Protein AF-A0A7V1EC81-F1 (afdb_monomer)

Secondary structure (DSSP, 8-state):
-HHHHHHHHHHTT-HHHHHHHHHHTT-HHHHHHHHHHHHHTS--HHHHHHHHHHTT-HHHHHHHHHHHHHHHHHHHHHT-

Sequence (80 aa):
MLIRKGNELLNDGDIEKAEKIFVTTAYKDGLIRIGDYYYFDQKNVFKALNLYLEAKYEKRIRELTERMALVLKNWLNEGN

pLDDT: mean 96.69, std 6.49, range [51.91, 98.81]

Nearest PDB structures (foldseek):
  3mkq-assembly1_A  TM=8.075E-01  e=4.166E-01  Saccharomyces cerevisiae YJM789
  8bbf-assembly1_B  TM=7.993E-01  e=4.671E-01  Homo sapiens
  5jkp-assembly1_A  TM=8.239E-01  e=1.846E+00  Pseudomonas aeruginosa PAO1

Structure (mmCIF, N/CA/C/O backbone):
data_AF-A0A7V1EC81-F1
#
_entry.id   AF-A0A7V1EC81-F1
#
loop_
_atom_site.group_PDB
_atom_site.id
_atom_site.type_symbol
_atom_site.label_atom_id
_atom_site.label_alt_id
_atom_site.label_comp_id
_atom_site.label_asym_id
_atom_site.label_entity_id
_atom_site.label_seq_id
_atom_site.pdbx_PDB_ins_code
_atom_site.Cartn_x
_atom_site.Cartn_y
_atom_site.Cartn_z
_atom_site.occupancy
_atom_site.B_iso_or_equiv
_atom_site.auth_seq_id
_atom_site.auth_comp_id
_atom_site.auth_asym_id
_atom_site.auth_atom_id
_atom_site.pdbx_PDB_model_num
ATOM 1 N N . MET A 1 1 ? 18.509 -4.653 -12.028 1.00 87.69 1 MET A N 1
ATOM 2 C CA . MET A 1 1 ? 17.731 -4.783 -13.285 1.00 87.69 1 MET A CA 1
ATOM 3 C C . MET A 1 1 ? 16.229 -4.914 -13.025 1.00 87.69 1 MET A C 1
ATOM 5 O O . MET A 1 1 ? 15.480 -4.135 -13.595 1.00 87.69 1 MET A O 1
ATOM 9 N N . LEU A 1 2 ? 15.794 -5.817 -12.133 1.00 94.94 2 LEU A N 1
ATOM 10 C CA . LEU A 1 2 ? 14.369 -6.045 -11.837 1.00 94.94 2 LEU A CA 1
ATOM 11 C C . LEU A 1 2 ? 13.629 -4.799 -11.329 1.00 94.94 2 LEU A C 1
ATOM 13 O O . LEU A 1 2 ? 12.616 -4.443 -11.910 1.00 94.94 2 LEU A O 1
ATOM 17 N N . ILE A 1 3 ? 14.171 -4.073 -10.343 1.00 97.56 3 ILE A N 1
ATOM 18 C CA . ILE A 1 3 ? 13.534 -2.846 -9.816 1.00 97.56 3 ILE A CA 1
ATOM 19 C C . ILE A 1 3 ? 13.304 -1.803 -10.920 1.00 97.56 3 ILE A C 1
ATOM 21 O O . ILE A 1 3 ? 12.228 -1.222 -11.004 1.00 97.56 3 ILE A O 1
ATOM 25 N N . ARG A 1 4 ? 14.281 -1.611 -11.820 1.00 98.06 4 ARG A N 1
ATOM 26 C CA . ARG A 1 4 ? 14.146 -0.696 -12.966 1.00 98.06 4 ARG A CA 1
ATOM 27 C C . ARG A 1 4 ? 12.991 -1.120 -13.875 1.00 98.06 4 ARG A C 1
ATOM 29 O O . ARG A 1 4 ? 12.194 -0.275 -14.255 1.00 98.06 4 ARG A O 1
ATOM 36 N N . LYS A 1 5 ? 12.866 -2.422 -14.154 1.00 98.38 5 LYS A N 1
ATOM 37 C CA . LYS A 1 5 ? 11.746 -2.957 -14.937 1.00 98.38 5 LYS A CA 1
ATOM 38 C C . LYS A 1 5 ? 10.403 -2.800 -14.219 1.00 98.38 5 LYS A C 1
ATOM 40 O O . LYS A 1 5 ? 9.413 -2.480 -14.863 1.00 98.38 5 LYS A O 1
ATOM 45 N N . GLY A 1 6 ? 10.372 -2.987 -12.899 1.00 98.38 6 GLY A N 1
ATOM 46 C CA . GLY A 1 6 ? 9.187 -2.717 -12.082 1.00 98.38 6 GLY A CA 1
ATOM 47 C C . GLY A 1 6 ? 8.759 -1.253 -12.161 1.00 98.38 6 GLY A C 1
ATOM 48 O O . GLY A 1 6 ? 7.581 -0.975 -12.337 1.00 98.38 6 GLY A O 1
ATOM 49 N N . ASN A 1 7 ? 9.714 -0.320 -12.119 1.00 98.38 7 ASN A N 1
ATOM 50 C CA . ASN A 1 7 ? 9.432 1.106 -12.284 1.00 98.38 7 ASN A CA 1
ATOM 51 C C . ASN A 1 7 ? 8.904 1.444 -13.685 1.00 98.38 7 ASN A C 1
ATOM 53 O O . ASN A 1 7 ? 7.973 2.232 -13.786 1.00 98.38 7 ASN A O 1
ATOM 57 N N . GLU A 1 8 ? 9.462 0.848 -14.745 1.00 98.50 8 GLU A N 1
ATOM 58 C CA . GLU A 1 8 ? 8.935 0.994 -16.112 1.00 98.50 8 GLU A CA 1
ATOM 59 C C . GLU A 1 8 ? 7.480 0.516 -16.191 1.00 98.50 8 GLU A C 1
ATOM 61 O O . GLU A 1 8 ? 6.612 1.282 -16.583 1.00 98.50 8 GLU A O 1
ATOM 66 N N . LEU A 1 9 ? 7.196 -0.704 -15.720 1.00 98.62 9 LEU A N 1
ATOM 67 C CA . LEU A 1 9 ? 5.840 -1.266 -15.713 1.00 98.62 9 LEU A CA 1
ATOM 68 C C . LEU A 1 9 ? 4.858 -0.404 -14.915 1.00 98.62 9 LEU A C 1
ATOM 70 O O . LEU A 1 9 ? 3.738 -0.183 -15.362 1.00 98.62 9 LEU A O 1
ATOM 74 N N . LEU A 1 10 ? 5.282 0.110 -13.757 1.00 98.00 10 LEU A N 1
ATOM 75 C CA . LEU A 1 10 ? 4.454 0.995 -12.945 1.00 98.00 10 LEU A CA 1
ATOM 76 C C . LEU A 1 10 ? 4.141 2.305 -13.681 1.00 98.00 10 LEU A C 1
ATOM 78 O O . LEU A 1 10 ? 3.004 2.764 -13.647 1.00 98.00 10 LEU A O 1
ATOM 82 N N . ASN A 1 11 ? 5.130 2.894 -14.356 1.00 97.88 11 ASN A N 1
ATOM 83 C CA . ASN A 1 11 ? 4.934 4.112 -15.142 1.00 97.88 11 ASN A CA 1
ATOM 84 C C . ASN A 1 11 ? 4.042 3.870 -16.373 1.00 97.88 11 ASN A C 1
ATOM 86 O O . ASN A 1 11 ? 3.287 4.761 -16.751 1.00 97.88 11 ASN A O 1
ATOM 90 N N . ASP A 1 12 ? 4.088 2.666 -16.948 1.00 98.06 12 ASP A N 1
ATOM 91 C CA . ASP A 1 12 ? 3.233 2.233 -18.060 1.00 98.06 12 ASP A CA 1
ATOM 92 C C . ASP A 1 12 ? 1.807 1.843 -17.607 1.00 98.06 12 ASP A C 1
ATOM 94 O O . ASP A 1 12 ? 0.959 1.506 -18.432 1.00 98.06 12 ASP A O 1
ATOM 98 N N . GLY A 1 13 ? 1.525 1.870 -16.298 1.00 97.19 13 GLY A N 1
ATOM 99 C CA . GLY A 1 13 ? 0.226 1.506 -15.724 1.00 97.19 13 GLY A CA 1
ATOM 100 C C . GLY A 1 13 ? -0.002 -0.000 -15.551 1.00 97.19 13 GLY A C 1
ATOM 101 O O . GLY A 1 13 ? -1.090 -0.412 -15.151 1.00 97.19 13 GLY A O 1
ATOM 102 N N . ASP A 1 14 ? 1.007 -0.839 -15.792 1.00 98.25 14 ASP A N 1
ATOM 103 C CA . ASP A 1 14 ? 0.954 -2.286 -15.554 1.00 98.25 14 ASP A CA 1
ATOM 104 C C . ASP A 1 14 ? 1.234 -2.596 -14.072 1.00 98.25 14 ASP A C 1
ATOM 106 O O . ASP A 1 14 ? 2.286 -3.119 -13.678 1.00 98.25 14 ASP A O 1
ATOM 110 N N . ILE A 1 15 ? 0.269 -2.207 -13.232 1.00 98.19 15 ILE A N 1
ATOM 111 C CA . ILE A 1 15 ? 0.374 -2.251 -11.769 1.00 98.19 15 ILE A CA 1
ATOM 112 C C . ILE A 1 15 ? 0.635 -3.675 -11.272 1.00 98.19 15 ILE A C 1
ATOM 114 O O . ILE A 1 15 ? 1.514 -3.884 -10.438 1.00 98.19 15 ILE A O 1
ATOM 118 N N . GLU A 1 16 ? -0.078 -4.670 -11.804 1.00 97.69 16 GLU A N 1
ATOM 119 C CA . GLU A 1 16 ? 0.035 -6.056 -11.340 1.00 97.69 16 GLU A CA 1
ATOM 120 C C . GLU A 1 16 ? 1.424 -6.650 -11.596 1.00 97.69 16 GLU A C 1
ATOM 122 O O . GLU A 1 16 ? 1.971 -7.361 -10.744 1.00 97.69 16 GLU A O 1
ATOM 127 N N . LYS A 1 17 ? 2.028 -6.382 -12.763 1.00 98.31 17 LYS A N 1
ATOM 128 C CA . LYS A 1 17 ? 3.383 -6.878 -13.043 1.00 98.31 17 LYS A CA 1
ATOM 129 C C . LYS A 1 17 ? 4.434 -6.115 -12.247 1.00 98.31 17 LYS A C 1
ATOM 131 O O . LYS A 1 17 ? 5.395 -6.737 -11.788 1.00 98.31 17 LYS A O 1
ATOM 136 N N . ALA A 1 18 ? 4.253 -4.809 -12.048 1.00 98.62 18 ALA A N 1
ATOM 137 C CA . ALA A 1 18 ? 5.117 -4.032 -11.167 1.00 98.62 18 ALA A CA 1
ATOM 138 C C . ALA A 1 18 ? 5.070 -4.566 -9.723 1.00 98.62 18 ALA A C 1
ATOM 140 O O . ALA A 1 18 ? 6.120 -4.755 -9.107 1.00 98.62 18 ALA A O 1
ATOM 141 N N . GLU A 1 19 ? 3.879 -4.908 -9.217 1.00 98.50 19 GLU A N 1
ATOM 142 C CA . GLU A 1 19 ? 3.689 -5.460 -7.871 1.00 98.50 19 GLU A CA 1
ATOM 143 C C . GLU A 1 19 ? 4.483 -6.746 -7.673 1.00 98.50 19 GLU A C 1
ATOM 145 O O . GLU A 1 19 ? 5.269 -6.843 -6.731 1.00 98.50 19 GLU A O 1
ATOM 150 N N . LYS A 1 20 ? 4.354 -7.708 -8.594 1.00 98.31 20 LYS A N 1
ATOM 151 C CA . LYS A 1 20 ? 5.086 -8.984 -8.520 1.00 98.31 20 LYS A CA 1
ATOM 152 C C . LYS A 1 20 ? 6.592 -8.768 -8.401 1.00 98.31 20 LYS A C 1
ATOM 154 O O . LYS A 1 20 ? 7.254 -9.457 -7.623 1.00 98.31 20 LYS A O 1
ATOM 159 N N . ILE A 1 21 ? 7.135 -7.802 -9.142 1.00 98.50 21 ILE A N 1
ATOM 160 C CA . ILE A 1 21 ? 8.555 -7.450 -9.077 1.00 98.50 21 ILE A CA 1
ATOM 161 C C . ILE A 1 21 ? 8.904 -6.844 -7.716 1.00 98.50 21 ILE A C 1
ATOM 163 O O . ILE A 1 21 ? 9.890 -7.259 -7.104 1.00 98.50 21 ILE A O 1
ATOM 167 N N . PHE A 1 22 ? 8.131 -5.874 -7.229 1.00 98.62 22 PHE A N 1
ATOM 168 C CA . PHE A 1 22 ? 8.445 -5.189 -5.973 1.00 98.62 22 PHE A CA 1
ATOM 169 C C . PHE A 1 22 ? 8.290 -6.090 -4.751 1.00 98.62 22 PHE A C 1
ATOM 171 O O . PHE A 1 22 ? 9.136 -6.022 -3.864 1.00 98.62 22 PHE A O 1
ATOM 178 N N . VAL A 1 23 ? 7.303 -6.989 -4.743 1.00 98.12 23 VAL A N 1
ATOM 179 C CA . VAL A 1 23 ? 7.150 -8.025 -3.711 1.00 98.12 23 VAL A CA 1
ATOM 180 C C . VAL A 1 23 ? 8.349 -8.971 -3.733 1.00 98.12 23 VAL A C 1
ATOM 182 O O . VAL A 1 23 ? 9.023 -9.134 -2.721 1.00 98.12 23 VAL A O 1
ATOM 185 N N . THR A 1 24 ? 8.692 -9.518 -4.903 1.00 97.94 24 THR A N 1
ATOM 186 C CA . THR A 1 24 ? 9.820 -10.460 -5.050 1.00 97.94 24 THR A CA 1
ATOM 187 C C . THR A 1 24 ? 11.158 -9.845 -4.631 1.00 97.94 24 THR A C 1
ATOM 189 O O . THR A 1 24 ? 12.044 -10.535 -4.136 1.00 97.94 24 THR A O 1
ATOM 192 N N . THR A 1 25 ? 11.324 -8.540 -4.845 1.00 97.88 25 THR A N 1
ATOM 193 C CA . THR A 1 25 ? 12.566 -7.817 -4.532 1.00 97.88 25 THR A CA 1
ATOM 194 C C . THR A 1 25 ? 12.542 -7.116 -3.174 1.00 97.88 25 THR A C 1
ATOM 196 O O . THR A 1 25 ? 13.533 -6.477 -2.824 1.00 97.88 25 THR A O 1
ATOM 199 N N . ALA A 1 26 ? 11.435 -7.205 -2.427 1.00 97.50 26 ALA A N 1
ATOM 200 C CA . ALA A 1 26 ? 11.183 -6.437 -1.207 1.00 97.50 26 ALA A CA 1
ATOM 201 C C . ALA A 1 26 ? 11.474 -4.926 -1.369 1.00 97.50 26 ALA A C 1
ATOM 203 O O . ALA A 1 26 ? 11.986 -4.260 -0.463 1.00 97.50 26 ALA A O 1
ATOM 204 N N . TYR A 1 27 ? 11.184 -4.367 -2.550 1.00 98.38 27 TYR A N 1
ATOM 205 C CA . TYR A 1 27 ? 11.491 -2.973 -2.857 1.00 98.38 27 TYR A CA 1
ATOM 206 C C . TYR A 1 27 ? 10.467 -2.037 -2.215 1.00 98.38 27 TYR A C 1
ATOM 208 O O . TYR A 1 27 ? 9.397 -1.771 -2.763 1.00 98.38 27 TYR A O 1
ATOM 216 N N . LYS A 1 28 ? 10.834 -1.519 -1.040 1.00 98.50 28 LYS A N 1
ATOM 217 C CA . LYS A 1 28 ? 9.974 -0.712 -0.169 1.00 98.50 28 LYS A CA 1
ATOM 218 C C . LYS A 1 28 ? 9.248 0.435 -0.878 1.00 98.50 28 LYS A C 1
ATOM 220 O O . LYS A 1 28 ? 8.042 0.564 -0.714 1.00 98.50 28 LYS A O 1
ATOM 225 N N . ASP A 1 29 ? 9.957 1.259 -1.648 1.00 98.56 29 ASP A N 1
ATOM 226 C CA . ASP A 1 29 ? 9.348 2.419 -2.317 1.00 98.56 29 ASP A CA 1
ATOM 227 C C . ASP A 1 29 ? 8.292 1.994 -3.350 1.00 98.56 29 ASP A C 1
ATOM 229 O O . ASP A 1 29 ? 7.178 2.514 -3.360 1.00 98.56 29 ASP A O 1
ATOM 233 N N . GLY A 1 30 ? 8.592 0.966 -4.149 1.00 98.50 30 GLY A N 1
ATOM 234 C CA . GLY A 1 30 ? 7.641 0.407 -5.109 1.00 98.50 30 GLY A CA 1
ATOM 235 C C . GLY A 1 30 ? 6.396 -0.180 -4.440 1.00 98.50 30 GLY A C 1
ATOM 236 O O . GLY A 1 30 ? 5.283 0.058 -4.905 1.00 98.50 30 GLY A O 1
ATOM 237 N N . LEU A 1 31 ? 6.563 -0.885 -3.316 1.00 98.81 31 LEU A N 1
ATOM 238 C CA . LEU A 1 31 ? 5.440 -1.397 -2.521 1.00 98.81 31 LEU A CA 1
ATOM 239 C C . LEU A 1 31 ? 4.564 -0.265 -1.967 1.00 98.81 31 LEU A C 1
ATOM 241 O O . LEU A 1 31 ? 3.342 -0.368 -2.018 1.00 98.81 31 LEU A O 1
ATOM 245 N N . ILE A 1 32 ? 5.166 0.833 -1.495 1.00 98.81 32 ILE A N 1
ATOM 246 C CA . ILE A 1 32 ? 4.423 2.010 -1.016 1.00 98.81 32 ILE A CA 1
ATOM 247 C C . ILE A 1 32 ? 3.643 2.658 -2.162 1.00 98.81 32 ILE A C 1
ATOM 249 O O . ILE A 1 32 ? 2.456 2.923 -1.995 1.00 98.81 32 ILE A O 1
ATOM 253 N N . ARG A 1 33 ? 4.265 2.858 -3.330 1.00 98.69 33 ARG A N 1
ATOM 254 C CA . ARG A 1 33 ? 3.609 3.466 -4.503 1.00 98.69 33 ARG A CA 1
ATOM 255 C C . ARG A 1 33 ? 2.416 2.644 -4.995 1.00 98.69 33 ARG A C 1
ATOM 257 O O . ARG A 1 33 ? 1.375 3.211 -5.313 1.00 98.69 33 ARG A O 1
ATOM 264 N N . ILE A 1 34 ? 2.537 1.316 -5.025 1.00 98.69 34 ILE A N 1
ATOM 265 C CA . ILE A 1 34 ? 1.412 0.438 -5.382 1.00 98.69 34 ILE A CA 1
ATOM 266 C C . ILE A 1 34 ? 0.364 0.407 -4.262 1.00 98.69 34 ILE A C 1
ATOM 268 O O . ILE A 1 34 ? -0.833 0.402 -4.542 1.00 98.69 34 ILE A O 1
ATOM 272 N N . GLY A 1 35 ? 0.792 0.447 -2.998 1.00 98.69 35 GLY A N 1
ATOM 273 C CA . GLY A 1 35 ? -0.110 0.595 -1.857 1.00 98.69 35 GLY A CA 1
ATOM 274 C C . GLY A 1 35 ? -0.964 1.859 -1.967 1.00 98.69 35 GLY A C 1
ATOM 275 O O . GLY A 1 35 ? -2.182 1.787 -1.821 1.00 98.69 35 GLY A O 1
ATOM 276 N N . ASP A 1 36 ? -0.348 2.990 -2.315 1.00 98.56 36 ASP A N 1
ATOM 277 C CA . ASP A 1 36 ? -1.039 4.259 -2.543 1.00 98.56 36 ASP A CA 1
ATOM 278 C C . ASP A 1 36 ? -2.028 4.166 -3.713 1.00 98.56 36 ASP A C 1
ATOM 280 O O . ASP A 1 36 ? -3.165 4.605 -3.558 1.00 98.56 36 ASP A O 1
ATOM 284 N N . TYR A 1 37 ? -1.666 3.519 -4.826 1.00 98.56 37 TYR A N 1
ATOM 285 C CA . TYR A 1 37 ? -2.603 3.266 -5.929 1.00 98.56 37 TYR A CA 1
ATOM 286 C C . TYR A 1 37 ? -3.838 2.471 -5.472 1.00 98.56 37 TYR A C 1
ATOM 288 O O . TYR A 1 37 ? -4.983 2.851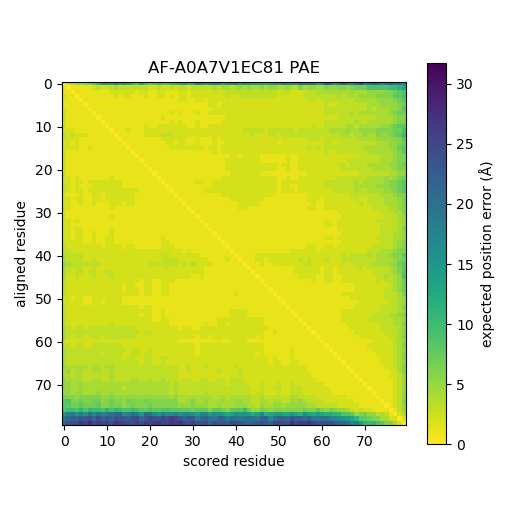 -5.733 1.00 98.56 37 TYR A O 1
ATOM 296 N N . TYR A 1 38 ? -3.640 1.375 -4.734 1.00 98.62 38 TYR A N 1
ATOM 297 C CA . TYR A 1 38 ? -4.775 0.599 -4.235 1.00 98.62 38 TYR A CA 1
ATOM 298 C C . TYR A 1 38 ? -5.624 1.387 -3.235 1.00 98.62 38 TYR A C 1
ATOM 300 O O . TYR A 1 38 ? -6.848 1.255 -3.238 1.00 98.62 38 TYR A O 1
ATOM 308 N N . TYR A 1 39 ? -5.002 2.221 -2.404 1.00 98.38 39 TYR A N 1
ATOM 309 C CA . TYR A 1 39 ? -5.701 3.020 -1.405 1.00 98.38 39 TYR A CA 1
ATOM 310 C C . TYR A 1 39 ? -6.504 4.169 -2.029 1.00 98.38 39 TYR A C 1
ATOM 312 O O . TYR A 1 39 ? -7.687 4.346 -1.721 1.00 98.38 39 TYR A O 1
ATOM 320 N N . PHE A 1 40 ? -5.875 4.959 -2.900 1.00 97.69 40 PHE A N 1
ATOM 321 C CA . PHE A 1 40 ? -6.442 6.197 -3.424 1.00 97.69 40 PHE A CA 1
ATOM 322 C C . PHE A 1 40 ? -7.271 5.988 -4.683 1.00 97.69 40 PHE A C 1
ATOM 324 O O . PHE A 1 40 ? -8.369 6.544 -4.753 1.00 97.69 40 PHE A O 1
ATOM 331 N N . ASP A 1 41 ? -6.803 5.183 -5.630 1.00 97.50 41 ASP A N 1
ATOM 332 C CA . ASP A 1 41 ? -7.456 5.015 -6.928 1.00 97.50 41 ASP A CA 1
ATOM 333 C C . ASP A 1 41 ? -8.484 3.885 -6.886 1.00 97.50 41 ASP A C 1
ATOM 335 O O . ASP A 1 41 ? -9.646 4.084 -7.231 1.00 97.50 41 ASP A O 1
ATOM 339 N N . GLN A 1 42 ? -8.088 2.710 -6.387 1.00 97.56 42 GLN A N 1
ATOM 340 C CA . GLN A 1 42 ? -8.958 1.523 -6.375 1.00 97.56 42 GLN A CA 1
ATOM 341 C C . GLN A 1 42 ? -9.858 1.420 -5.139 1.00 97.56 42 GLN A C 1
ATOM 343 O O . GLN A 1 42 ? -10.730 0.555 -5.084 1.00 97.56 42 GLN A O 1
ATOM 348 N N . LYS A 1 43 ? -9.631 2.259 -4.118 1.00 97.56 43 LYS A N 1
ATOM 349 C CA . LYS A 1 43 ? -10.314 2.197 -2.809 1.00 97.56 43 LYS A CA 1
ATOM 350 C C . LYS A 1 43 ? -10.235 0.816 -2.135 1.00 97.56 43 LYS A C 1
ATOM 352 O O . LYS A 1 43 ? -11.038 0.490 -1.263 1.00 97.56 43 LYS A O 1
ATOM 357 N N . ASN A 1 44 ? -9.235 0.013 -2.494 1.00 98.12 44 ASN A N 1
ATOM 358 C CA . ASN A 1 44 ? -8.986 -1.303 -1.928 1.00 98.12 44 ASN A CA 1
ATOM 359 C C . ASN A 1 44 ? -8.047 -1.184 -0.721 1.00 98.12 44 ASN A C 1
ATOM 361 O O . ASN A 1 44 ? -6.838 -1.412 -0.798 1.00 98.12 44 ASN A O 1
ATOM 365 N N . VAL A 1 45 ? -8.634 -0.807 0.415 1.00 97.31 45 VAL A N 1
ATOM 366 C CA . VAL A 1 45 ? -7.901 -0.521 1.657 1.00 97.31 45 VAL A CA 1
ATOM 367 C C . VAL A 1 45 ? -7.150 -1.747 2.185 1.00 97.31 45 VAL A C 1
ATOM 369 O O . VAL A 1 45 ? -6.043 -1.604 2.697 1.00 97.31 45 VAL A O 1
ATOM 372 N N . PHE A 1 46 ? -7.699 -2.954 2.030 1.00 98.00 46 PHE A N 1
ATOM 373 C CA . PHE A 1 46 ? -7.046 -4.178 2.505 1.00 98.00 46 PHE A CA 1
ATOM 374 C C . PHE A 1 46 ? -5.806 -4.526 1.684 1.00 98.00 46 PHE A C 1
ATOM 376 O O . PHE A 1 46 ? -4.761 -4.849 2.248 1.00 98.00 46 PHE A O 1
ATOM 383 N N . LYS A 1 47 ? -5.885 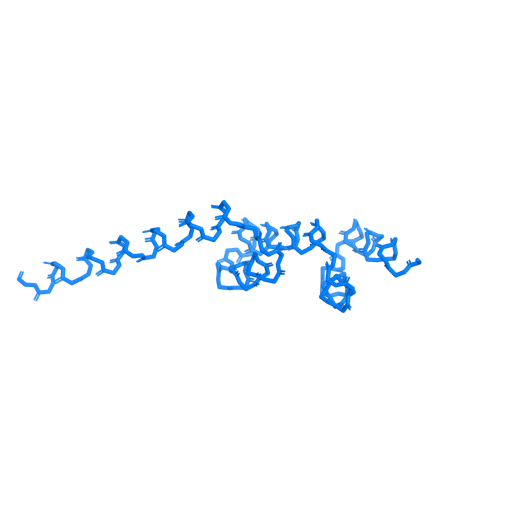-4.403 0.354 1.00 98.25 47 LYS A N 1
ATOM 384 C CA . LYS A 1 47 ? -4.724 -4.611 -0.517 1.00 98.25 47 LYS A CA 1
ATOM 385 C C . LYS A 1 47 ? -3.631 -3.579 -0.237 1.00 98.25 47 LYS A C 1
ATOM 387 O O . LYS A 1 47 ? -2.465 -3.952 -0.130 1.00 98.25 47 LYS A O 1
ATOM 392 N N . ALA A 1 48 ? -4.012 -2.315 -0.049 1.00 98.69 48 ALA A N 1
ATOM 393 C CA . ALA A 1 48 ? -3.081 -1.262 0.338 1.00 98.69 48 ALA A CA 1
ATOM 394 C C . ALA A 1 48 ? -2.394 -1.557 1.680 1.00 98.69 48 ALA A C 1
ATOM 396 O O . ALA A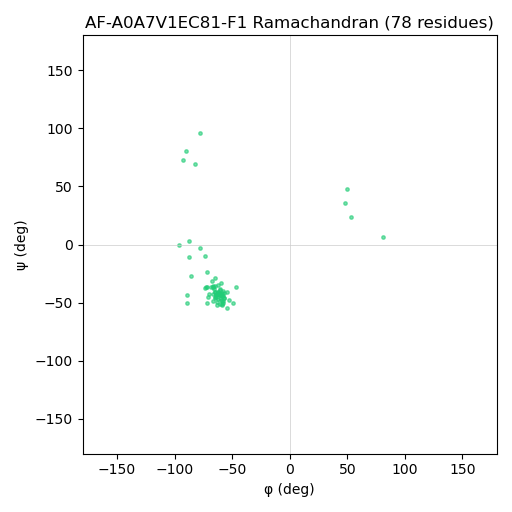 1 48 ? -1.169 -1.497 1.765 1.00 98.69 48 ALA A O 1
ATOM 397 N N . LEU A 1 49 ? -3.161 -1.945 2.709 1.00 98.69 49 LEU A N 1
ATOM 398 C CA . LEU A 1 49 ? -2.620 -2.297 4.024 1.00 98.69 49 LEU A CA 1
ATOM 399 C C . LEU A 1 49 ? -1.608 -3.443 3.936 1.00 98.69 49 LEU A C 1
ATOM 401 O O . LEU A 1 49 ? -0.530 -3.332 4.515 1.00 98.69 49 LEU A O 1
ATOM 405 N N . ASN A 1 50 ? -1.913 -4.496 3.173 1.00 98.50 50 ASN A N 1
ATOM 406 C CA . ASN A 1 50 ? -0.984 -5.607 2.959 1.00 98.50 50 ASN A CA 1
ATOM 407 C C . ASN A 1 50 ? 0.348 -5.122 2.370 1.00 98.50 50 ASN A C 1
ATOM 409 O O . ASN A 1 50 ? 1.410 -5.465 2.879 1.00 98.50 50 ASN A O 1
ATOM 413 N N . LEU A 1 51 ? 0.312 -4.261 1.352 1.00 98.69 51 LEU A N 1
ATOM 414 C CA . LEU A 1 51 ? 1.528 -3.713 0.742 1.00 98.69 51 LEU A CA 1
ATOM 415 C C . LEU A 1 51 ? 2.306 -2.797 1.697 1.00 98.69 51 LEU A C 1
ATOM 417 O O . LEU A 1 51 ? 3.537 -2.823 1.712 1.00 98.69 51 LEU A O 1
ATOM 421 N N . TYR A 1 52 ? 1.615 -2.020 2.533 1.00 98.81 52 TYR A N 1
ATOM 422 C CA . TYR A 1 52 ? 2.268 -1.207 3.559 1.00 98.81 52 TYR A CA 1
ATOM 423 C C . TYR A 1 52 ? 2.935 -2.057 4.647 1.00 98.81 52 TYR A C 1
ATOM 425 O O . TYR A 1 52 ? 4.011 -1.677 5.114 1.00 98.81 52 TYR A O 1
ATOM 433 N N . LEU A 1 53 ? 2.340 -3.195 5.025 1.00 98.62 53 LEU A N 1
ATOM 434 C CA . LEU A 1 53 ? 2.935 -4.163 5.952 1.00 98.62 53 LEU A CA 1
ATOM 435 C C . LEU A 1 53 ? 4.227 -4.754 5.376 1.00 98.62 53 LEU A C 1
ATOM 437 O O . LEU A 1 53 ? 5.267 -4.677 6.032 1.00 98.62 53 LEU A O 1
ATOM 441 N N . GLU A 1 54 ? 4.198 -5.228 4.128 1.00 98.25 54 GLU A N 1
ATOM 442 C CA . GLU A 1 54 ? 5.390 -5.730 3.423 1.00 98.25 54 GLU A CA 1
ATOM 443 C C . GLU A 1 54 ? 6.493 -4.660 3.329 1.00 98.25 54 GLU A C 1
ATOM 44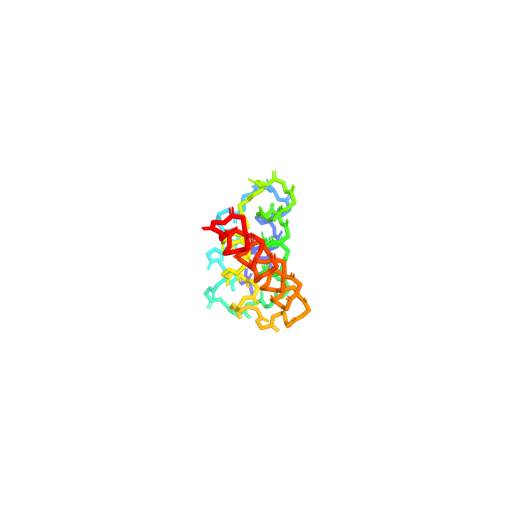5 O O . GLU A 1 54 ? 7.676 -4.919 3.558 1.00 98.25 54 GLU A O 1
ATOM 450 N N . ALA A 1 55 ? 6.105 -3.408 3.074 1.00 98.50 55 ALA A N 1
ATOM 451 C CA . ALA A 1 55 ? 7.017 -2.268 3.021 1.00 98.50 55 ALA A CA 1
ATOM 452 C C . ALA A 1 55 ? 7.535 -1.811 4.402 1.00 98.50 55 ALA A C 1
ATOM 454 O O . ALA A 1 55 ? 8.413 -0.938 4.476 1.00 98.50 55 ALA A O 1
ATOM 455 N N . LYS A 1 56 ? 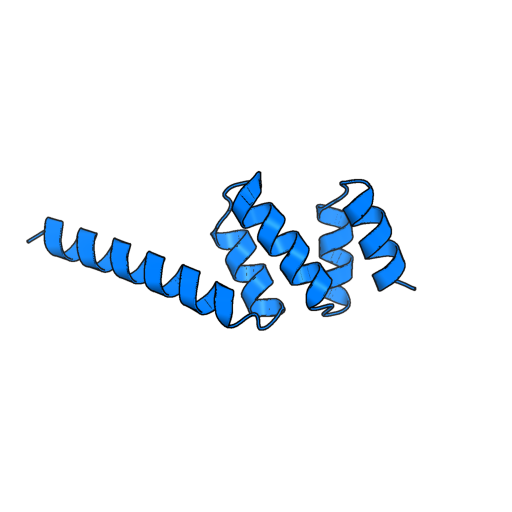6.977 -2.325 5.506 1.00 98.44 56 LYS A N 1
ATOM 456 C CA . LYS A 1 56 ? 7.174 -1.799 6.869 1.00 98.44 56 LYS A CA 1
ATOM 457 C C . LYS A 1 56 ? 6.948 -0.281 6.910 1.00 98.44 56 LYS A C 1
ATOM 459 O O . LYS A 1 56 ? 7.803 0.491 7.368 1.00 98.44 56 LYS A O 1
ATOM 464 N N . TYR A 1 57 ? 5.843 0.179 6.312 1.00 98.50 57 TYR A N 1
ATOM 465 C CA . TYR A 1 57 ? 5.485 1.595 6.234 1.00 98.50 57 TYR A CA 1
ATOM 466 C C . TYR A 1 57 ? 4.584 2.015 7.398 1.00 98.50 57 TYR A C 1
ATOM 468 O O . TYR A 1 57 ? 3.392 2.287 7.260 1.00 98.50 57 TYR A O 1
ATOM 476 N N . GLU A 1 58 ? 5.218 2.105 8.564 1.00 98.44 58 GLU A N 1
ATOM 477 C CA . GLU A 1 58 ? 4.614 2.370 9.873 1.00 98.44 58 GLU A CA 1
ATOM 478 C C . GLU A 1 58 ? 3.604 3.523 9.917 1.00 98.44 58 GLU A C 1
ATOM 480 O O . GLU A 1 58 ? 2.593 3.442 10.612 1.00 98.44 58 GLU A O 1
ATOM 485 N N . LYS A 1 59 ? 3.849 4.600 9.160 1.00 98.00 59 LYS A N 1
ATOM 486 C CA . LYS A 1 59 ? 2.944 5.754 9.111 1.00 98.00 59 LYS A CA 1
ATOM 487 C C . LYS A 1 59 ? 1.551 5.358 8.606 1.00 98.00 59 LYS A C 1
ATOM 489 O O . LYS A 1 59 ? 0.566 5.676 9.262 1.00 98.00 59 LYS A O 1
ATOM 494 N N . ARG A 1 60 ? 1.474 4.669 7.461 1.00 97.81 60 ARG A N 1
ATOM 495 C CA . ARG A 1 60 ? 0.198 4.243 6.864 1.00 97.81 60 ARG A CA 1
ATOM 496 C C . ARG A 1 60 ? -0.432 3.090 7.620 1.00 97.81 60 ARG A C 1
ATOM 498 O O . ARG A 1 60 ? -1.647 3.080 7.762 1.00 97.81 60 ARG A O 1
ATOM 505 N N . ILE A 1 61 ? 0.382 2.157 8.119 1.00 98.75 61 ILE A N 1
ATOM 506 C CA . ILE A 1 61 ? -0.113 1.048 8.943 1.00 98.75 61 ILE A CA 1
ATOM 507 C C . ILE A 1 61 ? -0.904 1.617 10.122 1.00 98.75 61 ILE A C 1
ATOM 509 O O . ILE A 1 61 ? -2.088 1.315 10.239 1.00 98.75 61 ILE A O 1
ATOM 513 N N . ARG A 1 62 ? -0.300 2.515 10.916 1.00 98.62 62 ARG A N 1
ATOM 514 C CA . ARG A 1 62 ? -0.979 3.139 12.061 1.00 98.62 62 ARG A CA 1
ATOM 515 C C . ARG A 1 62 ? -2.240 3.889 11.657 1.00 98.62 62 ARG A C 1
ATOM 517 O O . ARG A 1 62 ? -3.298 3.603 12.207 1.00 98.62 62 ARG A O 1
ATOM 524 N N . GLU A 1 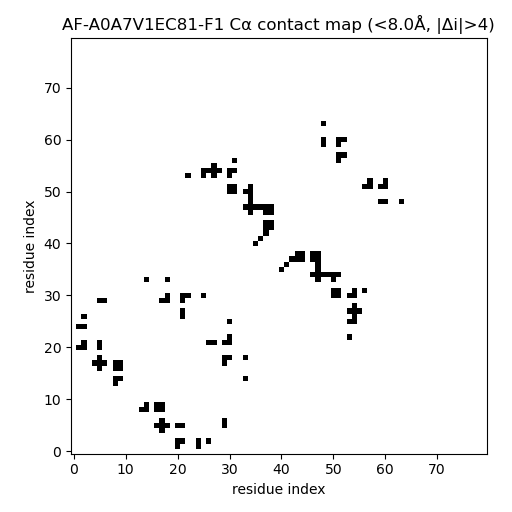63 ? -2.144 4.771 10.660 1.00 97.94 63 GLU A N 1
ATOM 525 C CA . GLU A 1 63 ? -3.280 5.563 10.168 1.00 97.94 63 GLU A CA 1
ATOM 526 C C . GLU A 1 63 ? -4.482 4.675 9.807 1.00 97.94 63 GLU A C 1
ATOM 528 O O . GLU A 1 63 ? -5.611 4.945 10.218 1.00 97.94 63 GLU A O 1
ATOM 533 N N . LEU A 1 64 ? -4.255 3.591 9.059 1.00 97.75 64 LEU A N 1
ATOM 534 C CA . LEU A 1 64 ? -5.327 2.688 8.646 1.00 97.75 64 LEU A CA 1
ATOM 535 C C . LEU A 1 64 ? -5.867 1.882 9.830 1.00 97.75 64 LEU A C 1
ATOM 537 O O . LEU A 1 64 ? -7.084 1.789 9.987 1.00 97.75 64 LEU A O 1
ATOM 541 N N . THR A 1 65 ? -4.995 1.333 10.678 1.00 97.94 65 THR A N 1
ATOM 542 C CA . THR A 1 65 ? -5.429 0.518 11.822 1.00 97.94 65 THR A CA 1
ATOM 543 C C . THR A 1 65 ? -6.192 1.331 12.865 1.00 97.94 65 THR A C 1
ATOM 545 O O . THR A 1 65 ? -7.183 0.844 13.404 1.00 97.94 65 THR A O 1
ATOM 548 N N . GLU A 1 66 ? -5.803 2.585 13.110 1.00 98.38 66 GLU A N 1
ATOM 549 C CA . GLU A 1 66 ? -6.508 3.483 14.031 1.00 98.38 66 GLU A CA 1
ATOM 550 C C . GLU A 1 66 ? -7.903 3.829 13.501 1.00 98.38 66 GLU A C 1
ATOM 552 O O . GLU A 1 66 ? -8.885 3.772 14.244 1.00 98.38 66 GLU A O 1
ATOM 557 N N . ARG A 1 67 ? -8.023 4.113 12.196 1.00 97.25 67 ARG A N 1
ATOM 558 C CA . ARG A 1 67 ? -9.325 4.345 11.554 1.00 97.25 67 ARG A CA 1
ATOM 559 C C . ARG A 1 67 ? -10.225 3.115 11.632 1.00 97.25 67 ARG A C 1
ATOM 561 O O . ARG A 1 67 ? -11.407 3.254 11.935 1.00 97.25 67 ARG A O 1
ATOM 568 N N . MET A 1 68 ? -9.679 1.922 11.392 1.00 96.69 68 MET A N 1
ATOM 569 C CA . MET A 1 68 ? -10.423 0.665 11.527 1.00 96.69 68 MET A CA 1
ATOM 570 C C . MET A 1 68 ? -10.899 0.451 12.969 1.00 96.69 68 MET A C 1
ATOM 572 O O . MET A 1 68 ? -12.076 0.177 13.187 1.00 96.69 68 MET A O 1
ATOM 576 N N . ALA A 1 69 ? -10.019 0.641 13.957 1.00 97.75 69 ALA A N 1
ATOM 577 C CA . ALA A 1 69 ? -10.366 0.512 15.370 1.00 97.75 69 ALA A CA 1
ATOM 578 C C . ALA A 1 69 ? -11.467 1.500 15.793 1.00 97.75 69 ALA A C 1
ATOM 580 O O . ALA A 1 69 ? -12.361 1.133 16.555 1.00 97.75 69 ALA A O 1
ATOM 581 N N . LEU A 1 70 ? -11.446 2.730 15.268 1.00 97.38 70 LEU A N 1
ATOM 582 C CA . LEU A 1 70 ? -12.485 3.725 15.528 1.00 97.38 70 LEU A CA 1
ATOM 583 C C . LEU A 1 70 ? -13.854 3.292 14.987 1.00 97.38 70 LEU A C 1
ATOM 585 O O . LEU A 1 70 ? -14.850 3.405 15.698 1.00 97.38 70 LEU A O 1
ATOM 589 N N . VAL A 1 71 ? -13.906 2.771 13.757 1.00 96.56 71 VAL A N 1
ATOM 590 C CA . VAL A 1 71 ? -15.154 2.256 13.167 1.00 96.56 71 VAL A CA 1
ATOM 591 C C . VAL A 1 71 ? -15.705 1.102 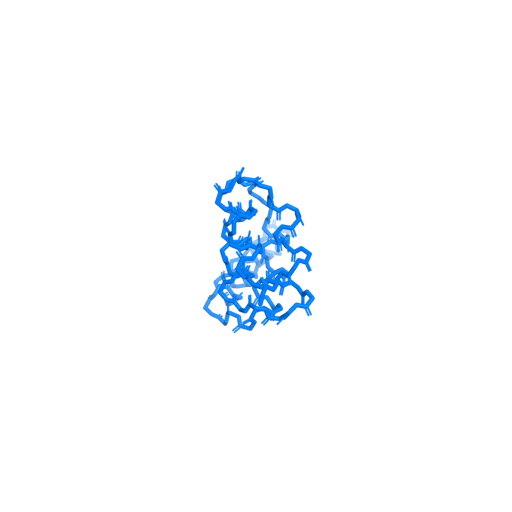14.004 1.00 96.56 71 VAL A C 1
ATOM 593 O O . VAL A 1 71 ? -16.881 1.115 14.358 1.00 96.56 71 VAL A O 1
ATOM 596 N N . LEU A 1 72 ? -14.847 0.155 14.394 1.00 96.62 72 LEU A N 1
ATOM 597 C CA . LEU A 1 72 ? -15.242 -0.971 15.245 1.00 96.62 72 LEU A CA 1
ATOM 598 C C . LEU A 1 72 ? -15.774 -0.503 16.605 1.00 96.62 72 LEU A C 1
ATOM 600 O O . LEU A 1 72 ? -16.805 -0.990 17.062 1.00 96.62 72 LEU A O 1
ATOM 604 N N . LYS A 1 73 ? -15.108 0.469 17.238 1.00 97.19 73 LYS A N 1
ATOM 605 C CA . LYS A 1 73 ? -15.564 1.065 18.499 1.00 97.19 73 LYS A CA 1
ATOM 606 C C . LYS A 1 73 ? -16.956 1.682 18.360 1.00 97.19 73 LYS A C 1
ATOM 608 O O . LYS A 1 73 ? -17.780 1.507 19.252 1.00 97.19 73 LYS A O 1
ATOM 613 N N . ASN A 1 74 ? -17.215 2.403 17.272 1.00 96.19 74 ASN A N 1
ATOM 614 C CA . ASN A 1 74 ? -18.515 3.029 17.047 1.00 96.19 74 ASN A CA 1
ATOM 615 C C . ASN A 1 74 ? -19.614 1.975 16.876 1.00 96.19 74 ASN A C 1
ATOM 617 O O . ASN A 1 74 ? -20.629 2.065 17.554 1.00 96.19 74 ASN A O 1
ATOM 621 N N . TRP A 1 75 ? -19.373 0.928 16.084 1.00 96.31 75 TRP A N 1
ATOM 622 C CA . TRP A 1 75 ? -20.334 -0.169 15.919 1.00 96.31 75 TRP A CA 1
ATOM 623 C C . TRP A 1 75 ? -20.644 -0.901 17.227 1.00 96.31 75 TRP A C 1
ATOM 625 O O . TRP A 1 75 ? -21.796 -1.233 17.488 1.00 96.31 75 TRP A O 1
ATOM 635 N N . LEU A 1 76 ? -19.637 -1.119 18.077 1.00 95.69 76 LEU A N 1
ATOM 636 C CA . LEU A 1 76 ? -19.845 -1.717 19.400 1.00 95.69 76 LEU A CA 1
ATOM 637 C C . LEU A 1 76 ? -20.683 -0.826 20.329 1.00 95.69 76 LEU A C 1
ATOM 639 O O . LEU A 1 76 ? -21.373 -1.343 21.202 1.00 95.69 76 LEU A O 1
ATOM 643 N N . ASN A 1 77 ? -20.626 0.495 20.155 1.00 93.69 77 ASN A N 1
ATOM 644 C CA . ASN A 1 77 ? -21.40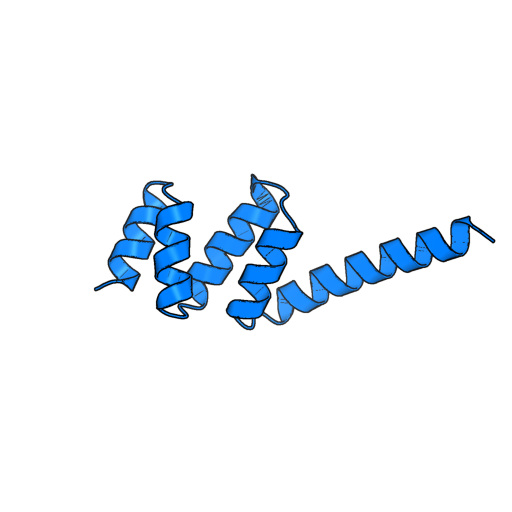1 1.442 20.955 1.00 93.69 77 ASN A CA 1
ATOM 645 C C . ASN A 1 77 ? -22.816 1.672 20.407 1.00 93.69 77 ASN A C 1
ATOM 647 O O . ASN A 1 77 ? -23.698 2.002 21.185 1.00 93.69 77 ASN A O 1
ATOM 651 N N . GLU A 1 78 ? -23.040 1.507 19.102 1.00 84.94 78 GLU A N 1
ATOM 652 C CA . GLU A 1 78 ? -24.368 1.610 18.473 1.00 84.94 78 GLU A CA 1
ATOM 653 C C . GLU A 1 78 ? -25.282 0.420 18.812 1.00 84.94 78 GLU A C 1
ATOM 655 O O . GLU A 1 78 ? -26.502 0.539 18.733 1.00 84.94 78 GLU A O 1
ATOM 660 N N . GLY A 1 79 ? -24.703 -0.728 19.176 1.00 65.75 79 GLY A N 1
ATOM 661 C CA . GLY A 1 79 ? -25.440 -1.934 19.565 1.00 65.75 79 GLY A CA 1
ATOM 662 C C . GLY A 1 79 ? -25.819 -2.033 21.049 1.00 65.75 79 GLY A C 1
ATOM 663 O O . GLY A 1 79 ? -26.360 -3.070 21.434 1.00 65.75 79 GLY A O 1
ATOM 664 N N . ASN A 1 80 ? -25.514 -1.014 21.865 1.00 51.91 80 ASN A N 1
ATOM 665 C CA . ASN A 1 80 ? -25.827 -0.943 23.302 1.00 51.91 80 ASN A CA 1
ATOM 666 C C . ASN A 1 80 ? -26.937 0.069 23.601 1.00 51.91 80 ASN A C 1
ATOM 668 O O . ASN A 1 80 ? -26.903 1.172 23.013 1.00 51.91 80 ASN A O 1
#

Solvent-accessible surface area (backbone atoms only — not comparable to full-atom values): 4273 Å² total; per-residue (Å²): 112,64,69,61,51,21,51,51,30,45,74,72,64,40,51,71,64,16,46,57,42,21,63,77,64,65,35,40,69,57,26,43,56,51,16,47,44,27,42,72,75,68,62,36,53,67,64,13,48,53,29,23,58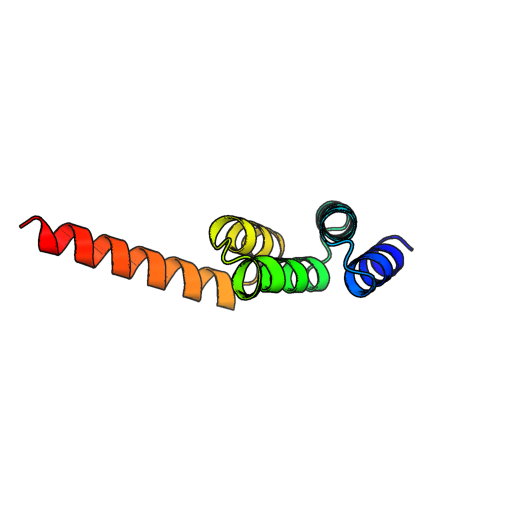,78,36,65,36,61,70,60,48,50,56,53,51,52,54,51,52,51,53,52,53,49,55,64,54,72,76,105

Foldseek 3Di:
DLQVVLVVCVVVVVLVSSCVSCLVVLPLVSLQVSLCCCVPPVVNNVSSLVSCVSSVVVVSVCVSVVVVVVVVVVVVVVVD

Radius of gyration: 15.16 Å; Cα contacts (8 Å, |Δi|>4): 79; chains: 1; bounding box: 44×17×41 Å

Mean predicted aligned error: 2.89 Å